Protein AF-A0A3L7ML75-F1 (afdb_monomer)

Nearest PDB structures (foldseek):
  8wd9-assembly1_B  TM=5.661E-01  e=1.229E-02  Mycobacterium tuberculosis H37Rv
  8wda-assemb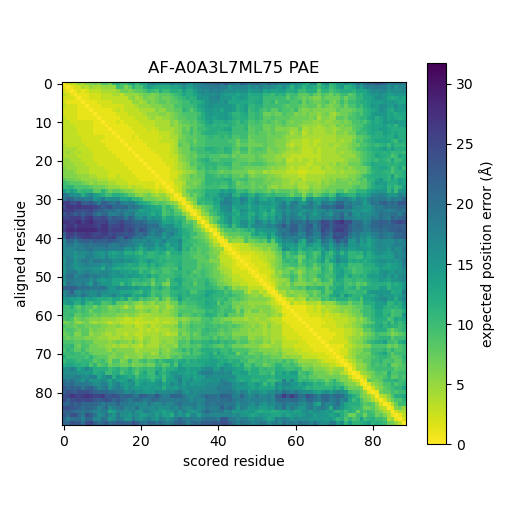ly1_B  TM=5.994E-01  e=8.320E-02  Mycobacterium tuberculosis H37Rv

Foldseek 3Di:
DVVVVVVVVVVVVVVVVVVLVVVLVVLVPPPQPPQNPPDNDDPVVVVVVCVVLVVVPPPVVNSVVCVVCVVVVQQDADPVDRPDGPSRD

Solvent-accessible surface area (backbone atoms only — not comparable to full-atom values): 5367 Å² total; per-residue (Å²): 108,69,72,57,51,53,52,50,52,52,51,51,51,53,52,53,50,49,53,50,52,50,52,53,52,50,67,67,65,48,93,63,55,101,61,66,54,96,67,69,62,57,74,68,56,42,52,52,48,31,60,74,69,42,67,81,49,59,69,67,59,45,50,55,50,50,50,53,31,48,76,72,64,48,69,47,72,30,94,88,42,93,90,41,43,51,80,79,107

Radius of gyration: 16.74 Å; Cα contacts (8 Å, |Δi|>4): 33; chains: 1; bounding box: 41×26×49 Å

Sequence (89 aa):
MMKFIVRRIAWLAIMLWTVFTISFFLMRAVPGGPFSSERQPPPEVRKAIERRYQLDAPLWRQYFTEMGRLSRGELGQSFRMADYTVAEV

Structure (mmCIF, N/CA/C/O backbone):
data_AF-A0A3L7ML75-F1
#
_entry.id   AF-A0A3L7ML75-F1
#
loop_
_atom_site.group_PDB
_atom_site.id
_atom_site.type_symbol
_atom_site.label_atom_id
_atom_site.label_alt_id
_atom_site.label_comp_id
_atom_site.label_asym_id
_atom_site.label_entity_id
_atom_site.label_seq_id
_atom_site.pdbx_PDB_ins_code
_atom_site.Cartn_x
_atom_site.Cartn_y
_atom_site.Cartn_z
_atom_site.occupancy
_atom_site.B_iso_or_equiv
_atom_site.auth_seq_id
_atom_site.auth_comp_id
_atom_site.auth_asym_id
_atom_site.auth_atom_id
_atom_site.pdbx_PDB_model_num
ATOM 1 N N . MET A 1 1 ? -16.546 3.292 27.076 1.00 82.88 1 MET A N 1
ATOM 2 C CA . MET A 1 1 ? -15.351 2.504 26.689 1.00 82.88 1 MET A CA 1
ATOM 3 C C . MET A 1 1 ? -15.390 1.978 25.254 1.00 82.88 1 MET A C 1
ATOM 5 O O . MET A 1 1 ? -14.440 2.237 24.529 1.00 82.88 1 MET A O 1
ATOM 9 N N . MET A 1 2 ? -16.477 1.356 24.777 1.00 86.06 2 MET A N 1
ATOM 10 C CA . MET A 1 2 ? -16.560 0.826 23.398 1.00 86.06 2 MET A CA 1
ATOM 11 C C . MET A 1 2 ? -16.292 1.873 22.296 1.00 86.06 2 MET A C 1
ATOM 13 O O . MET A 1 2 ? -15.478 1.646 21.408 1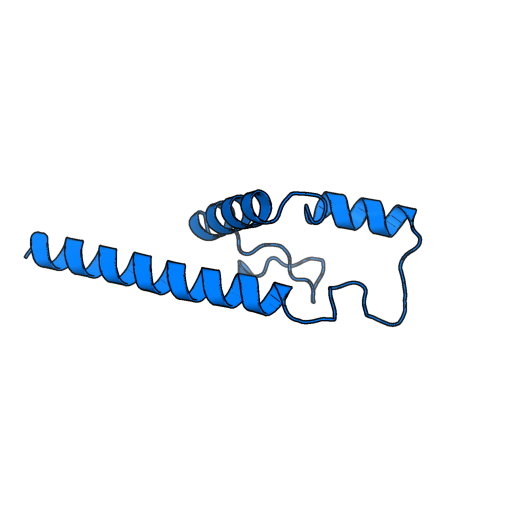.00 86.06 2 MET A O 1
ATOM 17 N N . LYS A 1 3 ? -16.872 3.078 22.413 1.00 90.50 3 LYS A N 1
ATOM 18 C CA . LYS A 1 3 ? -16.640 4.200 21.476 1.00 90.50 3 LYS A CA 1
ATOM 19 C C . LYS A 1 3 ? -15.170 4.650 21.425 1.00 90.50 3 LYS A C 1
ATOM 21 O O . LYS A 1 3 ? -14.680 5.055 20.377 1.00 90.50 3 LYS A O 1
ATOM 26 N N . PHE A 1 4 ? -14.458 4.551 22.551 1.00 90.19 4 PHE A N 1
ATOM 27 C CA . PHE A 1 4 ? -13.030 4.863 22.636 1.00 90.19 4 PHE A CA 1
ATOM 28 C C . PHE A 1 4 ? -12.177 3.778 21.967 1.00 90.19 4 PHE A C 1
ATOM 30 O O . PHE A 1 4 ? -11.273 4.115 21.209 1.00 90.19 4 PHE A O 1
ATOM 37 N N . ILE A 1 5 ? -12.501 2.498 22.188 1.00 92.69 5 ILE A N 1
ATOM 38 C CA . ILE A 1 5 ? -11.810 1.360 21.562 1.00 92.69 5 ILE A CA 1
ATOM 39 C C . ILE A 1 5 ? -11.978 1.401 20.041 1.00 92.69 5 ILE A C 1
ATOM 41 O O . ILE A 1 5 ? -10.982 1.360 19.327 1.00 92.69 5 ILE A O 1
ATOM 45 N N . VAL A 1 6 ? -13.205 1.577 19.541 1.00 94.12 6 VAL A N 1
ATOM 46 C CA . VAL A 1 6 ? -13.477 1.679 18.096 1.00 94.12 6 VAL A CA 1
ATOM 47 C C . VAL A 1 6 ? -12.720 2.854 17.478 1.00 94.12 6 VAL A C 1
ATOM 49 O O . VAL A 1 6 ? -12.052 2.688 16.462 1.00 94.12 6 VAL A O 1
ATOM 52 N N . ARG A 1 7 ? -12.745 4.029 18.124 1.00 93.81 7 ARG A N 1
ATOM 53 C CA . ARG A 1 7 ? -11.979 5.195 17.662 1.00 93.81 7 ARG A CA 1
ATOM 54 C C . ARG A 1 7 ? -10.478 4.901 17.618 1.00 93.81 7 ARG A C 1
ATOM 56 O O . ARG A 1 7 ? -9.809 5.310 16.679 1.00 93.81 7 ARG A O 1
ATOM 63 N N . ARG A 1 8 ? -9.946 4.196 18.618 1.00 93.19 8 ARG A N 1
ATOM 64 C CA . ARG A 1 8 ? -8.523 3.844 18.691 1.00 93.19 8 ARG A CA 1
ATOM 65 C C . ARG A 1 8 ? -8.121 2.850 17.601 1.00 93.19 8 ARG A C 1
ATOM 67 O O . ARG A 1 8 ? -7.095 3.058 16.966 1.00 93.19 8 ARG A O 1
ATOM 74 N N . ILE A 1 9 ? -8.935 1.826 17.348 1.00 94.06 9 ILE A N 1
ATOM 75 C CA . ILE A 1 9 ? -8.708 0.857 16.264 1.00 94.06 9 ILE A CA 1
ATOM 76 C C . ILE A 1 9 ? -8.784 1.552 14.899 1.00 94.06 9 ILE A C 1
ATOM 78 O O . ILE A 1 9 ? -7.924 1.316 14.058 1.00 94.06 9 ILE A O 1
ATOM 82 N N . ALA A 1 10 ? -9.744 2.459 14.697 1.00 93.25 10 ALA A N 1
ATOM 83 C CA . ALA A 1 10 ? -9.845 3.232 13.460 1.00 93.25 10 ALA A CA 1
ATOM 84 C C . ALA A 1 10 ? -8.594 4.094 13.214 1.00 93.25 10 ALA A C 1
ATOM 86 O O . ALA A 1 10 ? -8.052 4.085 12.112 1.00 93.25 10 ALA A O 1
ATOM 87 N N . TRP A 1 11 ? -8.084 4.778 14.245 1.00 93.50 11 TRP A N 1
ATOM 88 C CA . TRP A 1 11 ? -6.832 5.535 14.139 1.00 93.50 11 TRP A CA 1
ATOM 89 C C . TRP A 1 11 ? -5.627 4.650 13.818 1.00 93.50 11 TRP A C 1
ATOM 91 O O . TRP A 1 11 ? -4.815 5.025 12.977 1.00 93.50 11 TRP A O 1
ATOM 101 N N . LEU A 1 12 ? -5.523 3.473 14.441 1.00 91.75 12 LEU A N 1
ATOM 102 C CA . LEU A 1 12 ? -4.459 2.512 14.137 1.00 91.75 12 LEU A CA 1
ATOM 103 C C . LEU A 1 12 ? -4.545 2.013 12.692 1.00 91.75 12 LEU A C 1
ATOM 105 O O . LEU A 1 12 ? -3.527 1.978 12.007 1.00 91.75 12 LEU A O 1
ATOM 109 N N . ALA A 1 13 ? -5.745 1.683 12.211 1.00 90.38 13 ALA A N 1
ATOM 110 C CA . ALA A 1 13 ? -5.953 1.255 10.832 1.00 90.38 13 ALA A CA 1
ATOM 111 C C . ALA A 1 13 ? -5.541 2.348 9.836 1.00 90.38 13 ALA A C 1
ATOM 113 O O . ALA A 1 13 ? -4.807 2.065 8.894 1.00 90.38 13 ALA A O 1
ATOM 114 N N . ILE A 1 14 ? -5.939 3.604 10.076 1.00 92.06 14 ILE A N 1
ATOM 115 C CA . ILE A 1 14 ? -5.554 4.746 9.231 1.00 92.06 14 ILE A CA 1
ATOM 116 C C . ILE A 1 14 ? -4.038 4.967 9.265 1.00 92.06 14 ILE A C 1
ATOM 118 O O . ILE A 1 14 ? -3.429 5.192 8.222 1.00 92.06 14 ILE A O 1
ATOM 122 N N . MET A 1 15 ? -3.413 4.881 10.441 1.00 92.31 15 MET A N 1
ATOM 123 C CA . MET A 1 15 ? -1.964 5.030 10.593 1.00 92.31 15 MET A CA 1
ATOM 124 C C . MET A 1 15 ? -1.203 3.960 9.802 1.00 92.31 15 MET A C 1
ATOM 126 O O . MET A 1 15 ? -0.338 4.298 8.997 1.00 92.31 15 MET A O 1
ATOM 130 N N . LEU A 1 16 ? -1.550 2.682 9.986 1.00 88.00 16 LEU A N 1
ATOM 131 C CA . LEU A 1 16 ? -0.934 1.566 9.263 1.00 88.00 16 LEU A CA 1
ATOM 132 C C . LEU A 1 16 ? -1.159 1.685 7.755 1.00 88.00 16 LEU A C 1
ATOM 134 O O . LEU A 1 16 ? -0.222 1.515 6.979 1.00 88.00 16 LEU A O 1
ATOM 138 N N . TRP A 1 17 ? -2.375 2.045 7.345 1.00 88.44 17 TRP A N 1
ATOM 139 C CA . TRP A 1 17 ? -2.716 2.285 5.947 1.00 88.44 17 TRP A CA 1
ATOM 140 C C . TRP A 1 17 ? -1.883 3.419 5.337 1.00 88.44 17 TRP A C 1
ATOM 142 O O . TRP A 1 17 ? -1.385 3.293 4.219 1.00 88.44 17 TRP A O 1
ATOM 152 N N . THR A 1 18 ? -1.667 4.500 6.087 1.00 91.06 18 THR A N 1
ATOM 153 C CA . THR A 1 18 ? -0.865 5.652 5.653 1.00 91.06 18 THR A CA 1
ATOM 154 C C . THR A 1 18 ? 0.598 5.259 5.485 1.00 91.06 18 THR A C 1
ATOM 156 O O . THR A 1 18 ? 1.179 5.503 4.431 1.00 91.06 18 THR A O 1
ATOM 159 N N . VAL A 1 19 ? 1.180 4.590 6.484 1.00 90.00 19 VAL A N 1
ATOM 160 C CA . VAL A 1 19 ? 2.567 4.106 6.433 1.00 90.00 19 VAL A CA 1
ATOM 161 C C . VAL A 1 19 ? 2.760 3.125 5.279 1.00 90.00 19 VAL A C 1
ATOM 163 O O . VAL A 1 19 ? 3.702 3.279 4.509 1.00 90.00 19 VAL A O 1
ATOM 166 N N . PHE A 1 20 ? 1.852 2.161 5.103 1.00 86.06 20 PHE A N 1
ATOM 167 C CA . PHE A 1 20 ? 1.891 1.222 3.979 1.00 86.06 20 PHE A CA 1
ATOM 168 C C . PHE A 1 20 ? 1.835 1.946 2.632 1.00 86.06 20 PHE A C 1
ATOM 170 O O . PHE A 1 20 ? 2.636 1.667 1.745 1.00 86.06 20 PHE A O 1
ATOM 177 N N . THR A 1 21 ? 0.923 2.910 2.491 1.00 85.69 21 THR A N 1
ATOM 178 C CA . THR A 1 21 ? 0.760 3.680 1.254 1.00 85.69 21 THR A CA 1
ATOM 179 C C . THR A 1 21 ? 2.017 4.478 0.935 1.00 85.69 21 THR A C 1
ATOM 181 O O . THR A 1 21 ? 2.522 4.395 -0.182 1.00 85.69 21 THR A O 1
ATOM 184 N N . ILE A 1 22 ? 2.571 5.189 1.919 1.00 87.50 22 ILE A N 1
ATOM 185 C CA . ILE A 1 22 ? 3.821 5.938 1.759 1.00 87.50 22 ILE A CA 1
ATOM 186 C C . ILE A 1 22 ? 4.962 4.995 1.373 1.00 87.50 22 ILE A C 1
ATOM 188 O O . ILE A 1 22 ? 5.642 5.260 0.387 1.00 87.50 22 ILE A O 1
ATOM 192 N N . SER A 1 23 ? 5.147 3.880 2.083 1.00 83.81 23 SER A N 1
ATOM 193 C CA . SER A 1 23 ? 6.196 2.897 1.781 1.00 83.81 23 SER A CA 1
ATOM 194 C C . SER A 1 23 ? 6.048 2.301 0.381 1.00 83.81 23 SER A C 1
ATOM 196 O O . SER A 1 23 ? 7.038 2.177 -0.337 1.00 83.81 23 SER A O 1
ATOM 198 N N . PHE A 1 24 ? 4.820 1.984 -0.039 1.00 83.81 24 PHE A N 1
ATOM 199 C CA . PHE A 1 24 ? 4.529 1.467 -1.375 1.00 83.81 24 PHE A CA 1
ATOM 200 C C . PHE A 1 24 ? 4.920 2.471 -2.462 1.00 83.81 24 PHE A C 1
ATOM 202 O O . PHE A 1 24 ? 5.616 2.111 -3.410 1.00 83.81 24 PHE A O 1
ATOM 209 N N . PHE A 1 25 ? 4.512 3.736 -2.322 1.00 82.81 25 PHE A N 1
ATOM 210 C CA . PHE A 1 25 ? 4.894 4.778 -3.274 1.00 82.81 25 PHE A CA 1
ATOM 211 C C . PHE A 1 25 ? 6.393 5.065 -3.235 1.00 82.81 25 PHE A C 1
ATOM 213 O O . PHE A 1 25 ? 6.990 5.240 -4.292 1.00 82.81 25 PHE A O 1
ATOM 220 N N . LEU A 1 26 ? 7.012 5.056 -2.053 1.00 82.00 26 LEU A N 1
ATOM 221 C CA . LEU A 1 26 ? 8.445 5.276 -1.889 1.00 82.00 26 LEU A CA 1
ATOM 222 C C . LEU A 1 26 ? 9.253 4.196 -2.614 1.00 82.00 26 LEU A C 1
ATOM 224 O O . LEU A 1 26 ? 10.095 4.535 -3.437 1.00 82.00 26 LEU A O 1
ATOM 228 N N . MET A 1 27 ? 8.945 2.912 -2.396 1.00 75.19 27 MET A N 1
ATOM 229 C CA . MET A 1 27 ? 9.595 1.796 -3.103 1.00 75.19 27 MET A CA 1
ATOM 230 C C . MET A 1 27 ? 9.444 1.898 -4.623 1.00 75.19 27 MET A C 1
ATOM 232 O O . MET A 1 27 ? 10.326 1.479 -5.366 1.00 75.19 27 MET A O 1
ATOM 236 N N . ARG A 1 28 ? 8.334 2.471 -5.092 1.00 73.62 28 ARG A N 1
ATOM 237 C CA . ARG A 1 28 ? 8.030 2.631 -6.515 1.00 73.62 28 ARG A CA 1
ATOM 238 C C . ARG A 1 28 ? 8.650 3.872 -7.147 1.00 73.62 28 ARG A C 1
ATOM 240 O O . ARG A 1 28 ? 8.854 3.899 -8.356 1.00 73.62 28 ARG A O 1
ATOM 247 N N . ALA A 1 29 ? 8.910 4.887 -6.330 1.00 74.38 29 ALA A N 1
ATOM 248 C CA . ALA A 1 29 ? 9.567 6.124 -6.717 1.00 74.38 29 ALA A CA 1
ATOM 249 C C . ALA A 1 29 ? 11.089 5.965 -6.805 1.00 74.38 29 ALA A C 1
ATOM 251 O O . ALA A 1 29 ? 11.725 6.775 -7.473 1.00 74.38 29 ALA A O 1
ATOM 252 N N . VAL A 1 30 ? 11.672 4.938 -6.169 1.00 68.56 30 VAL A N 1
ATOM 253 C CA . VAL A 1 30 ? 13.101 4.626 -6.305 1.00 68.56 30 VAL A CA 1
ATOM 254 C C . VAL A 1 30 ? 13.402 4.269 -7.771 1.00 68.56 30 VAL A C 1
ATOM 256 O O . VAL A 1 30 ? 12.924 3.241 -8.265 1.00 68.56 30 VAL A O 1
ATOM 259 N N . PRO A 1 31 ? 14.203 5.086 -8.486 1.00 52.91 31 PRO A N 1
ATOM 260 C CA . PRO A 1 31 ? 14.584 4.829 -9.868 1.00 52.91 31 PRO A CA 1
ATOM 261 C C . PRO A 1 31 ? 15.676 3.753 -9.878 1.00 52.91 31 PRO A C 1
ATOM 263 O O . PRO A 1 31 ? 16.867 4.039 -9.890 1.00 52.91 31 PRO A O 1
ATOM 266 N N . GLY A 1 32 ? 15.263 2.494 -9.781 1.00 53.16 32 GLY A N 1
ATOM 267 C CA . GLY A 1 32 ? 16.183 1.369 -9.619 1.00 53.16 32 GLY A CA 1
ATOM 268 C C . GLY A 1 32 ? 15.449 0.074 -9.315 1.00 53.16 32 GLY A C 1
ATOM 269 O O . GLY A 1 32 ? 15.802 -0.623 -8.372 1.00 53.16 32 GLY A O 1
ATOM 270 N N . GLY A 1 33 ? 14.369 -0.203 -10.057 1.00 57.16 33 GLY A N 1
ATOM 271 C CA . GLY A 1 33 ? 13.557 -1.406 -9.862 1.00 57.16 33 GLY A CA 1
ATOM 272 C C . GLY A 1 33 ? 14.401 -2.692 -9.857 1.00 57.16 33 GLY A C 1
ATOM 273 O O . GLY A 1 33 ? 15.549 -2.666 -10.282 1.00 57.16 33 GLY A O 1
ATOM 274 N N . PRO A 1 34 ? 13.845 -3.847 -9.455 1.00 52.09 34 PRO A N 1
ATOM 275 C CA . PRO A 1 34 ? 14.578 -5.105 -9.208 1.00 52.09 34 PRO A CA 1
ATOM 276 C C . PRO A 1 34 ? 15.391 -5.674 -10.396 1.00 52.09 34 PRO A C 1
ATOM 278 O O . PRO A 1 34 ? 16.036 -6.709 -10.269 1.00 52.09 34 PRO A O 1
ATOM 281 N N . PHE A 1 35 ? 15.380 -4.998 -11.545 1.00 53.34 35 PHE A N 1
ATOM 282 C CA . PHE A 1 35 ? 16.128 -5.300 -12.763 1.00 53.34 35 PHE A CA 1
ATOM 283 C C . PHE A 1 35 ? 17.243 -4.293 -13.083 1.00 53.34 35 PHE A C 1
ATOM 285 O O . PHE A 1 35 ? 17.841 -4.382 -14.150 1.00 53.34 35 PHE A O 1
ATOM 292 N N . SER A 1 36 ? 17.506 -3.313 -12.213 1.00 52.34 36 SER A N 1
ATOM 293 C CA . SER A 1 36 ? 18.593 -2.345 -12.398 1.00 52.34 36 SER A CA 1
ATOM 294 C C . SER A 1 36 ? 19.963 -2.888 -11.983 1.00 52.34 36 SER A C 1
ATOM 296 O O . SER A 1 36 ? 20.958 -2.185 -12.131 1.00 52.34 36 SER A O 1
ATOM 298 N N . SER A 1 37 ? 20.042 -4.122 -11.473 1.00 54.25 37 SER A N 1
ATOM 299 C CA . SER A 1 37 ? 21.318 -4.832 -11.359 1.00 54.25 37 SER A CA 1
ATOM 300 C C . SER A 1 37 ? 21.886 -5.096 -12.755 1.00 54.25 37 SER A C 1
ATOM 302 O O . SER A 1 37 ? 21.145 -5.454 -13.664 1.00 54.25 37 SER A O 1
ATOM 304 N N . GLU A 1 38 ? 23.204 -4.964 -12.909 1.00 50.31 38 GLU A N 1
ATOM 305 C CA . GLU A 1 38 ? 24.014 -5.062 -14.145 1.00 50.31 38 GLU A CA 1
ATOM 306 C C . GLU A 1 38 ? 23.764 -6.284 -15.059 1.00 50.31 38 GLU A C 1
ATOM 308 O O . GLU A 1 38 ? 24.329 -6.375 -16.147 1.00 50.31 38 GLU A O 1
ATOM 313 N N . ARG A 1 39 ? 22.901 -7.226 -14.668 1.00 53.53 39 ARG A N 1
ATOM 314 C CA . ARG A 1 39 ? 22.410 -8.325 -15.501 1.00 53.53 39 ARG A CA 1
ATOM 315 C C . ARG A 1 39 ? 20.954 -8.080 -15.870 1.00 53.53 39 ARG A C 1
ATOM 317 O O . ARG A 1 39 ? 20.055 -8.545 -15.174 1.00 53.53 39 ARG A O 1
ATOM 324 N N . GLN A 1 40 ? 20.727 -7.400 -16.992 1.00 56.22 40 GLN A N 1
ATOM 325 C CA . GLN A 1 40 ? 19.406 -7.387 -17.616 1.00 56.22 40 GLN A CA 1
ATOM 326 C C . GLN A 1 40 ? 19.035 -8.835 -17.973 1.00 56.22 40 GLN A C 1
ATOM 328 O O . GLN A 1 40 ? 19.732 -9.455 -18.782 1.00 56.22 40 GLN A O 1
ATOM 333 N N . PRO A 1 41 ? 17.983 -9.411 -17.364 1.00 60.38 41 PRO A N 1
ATOM 334 C CA . PRO A 1 41 ? 17.552 -10.742 -17.738 1.00 60.38 41 PRO A CA 1
ATOM 335 C C . PRO A 1 41 ? 17.110 -10.737 -19.209 1.00 60.38 41 PRO A C 1
ATOM 337 O O . PRO A 1 41 ? 16.585 -9.722 -19.682 1.00 60.38 41 PRO A O 1
ATOM 340 N N . PRO A 1 42 ? 17.276 -11.857 -19.937 1.00 68.94 42 PRO A N 1
ATOM 341 C CA . PRO A 1 42 ? 16.742 -12.004 -21.285 1.00 68.94 42 PRO A CA 1
ATOM 342 C C . PRO A 1 42 ? 15.270 -11.560 -21.344 1.00 68.94 42 PRO A C 1
ATOM 344 O O . PRO A 1 42 ? 14.532 -11.773 -20.376 1.00 68.94 42 PRO A O 1
ATOM 347 N N . PRO A 1 43 ? 14.802 -10.969 -22.456 1.00 66.94 43 PRO A N 1
ATOM 348 C CA . PRO A 1 43 ? 13.466 -10.370 -22.549 1.00 66.94 43 PRO A CA 1
ATOM 349 C C . PRO A 1 43 ? 12.323 -11.347 -22.219 1.00 66.94 43 PRO A C 1
ATOM 351 O O . PRO A 1 43 ? 11.270 -10.932 -21.736 1.00 66.94 43 PRO A O 1
ATOM 354 N N . GLU A 1 44 ? 12.533 -12.649 -22.421 1.00 67.06 44 GLU A N 1
ATOM 355 C CA . GLU A 1 44 ? 11.593 -13.708 -22.035 1.00 67.06 44 GLU A CA 1
ATOM 356 C C . GLU A 1 44 ? 11.499 -13.891 -20.515 1.00 67.06 44 GLU A C 1
ATOM 358 O O . GLU A 1 44 ? 10.404 -13.982 -19.957 1.00 67.06 44 GLU A O 1
ATOM 363 N N . VAL A 1 45 ? 12.645 -13.873 -19.832 1.00 65.50 45 VAL A N 1
ATOM 364 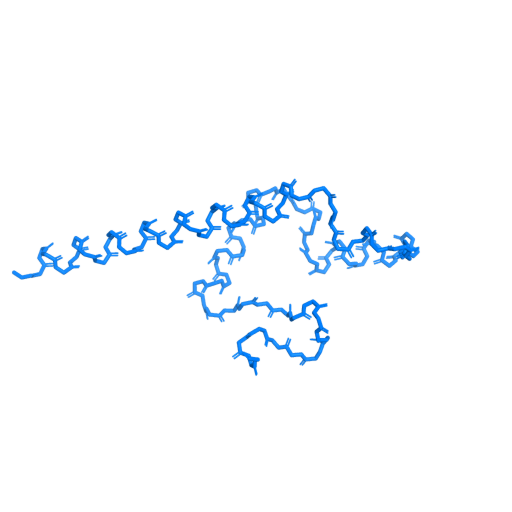C CA . VAL A 1 45 ? 12.740 -13.971 -18.371 1.00 65.50 45 VAL A CA 1
ATOM 365 C C . VAL A 1 45 ? 12.172 -12.711 -17.727 1.00 65.50 45 VAL A C 1
ATOM 367 O O . VAL A 1 45 ? 11.440 -12.797 -16.746 1.00 65.50 45 VAL A O 1
ATOM 370 N N . ARG A 1 46 ? 12.414 -11.540 -18.325 1.00 66.69 46 ARG A N 1
ATOM 371 C CA . ARG A 1 46 ? 11.820 -10.277 -17.880 1.00 66.69 46 ARG A CA 1
ATOM 372 C C . ARG A 1 46 ? 10.289 -10.329 -17.899 1.00 66.69 46 ARG A C 1
ATOM 374 O O . ARG A 1 46 ? 9.683 -10.056 -16.871 1.00 66.69 46 ARG A O 1
ATOM 381 N N . LYS A 1 47 ? 9.674 -10.791 -18.994 1.00 65.12 47 LYS A N 1
ATOM 382 C CA . LYS A 1 47 ? 8.211 -10.975 -19.080 1.00 65.12 47 LYS A CA 1
ATOM 383 C C . LYS A 1 47 ? 7.682 -12.013 -18.089 1.00 65.12 47 LYS A C 1
ATOM 385 O O . LYS A 1 47 ? 6.591 -11.856 -17.548 1.00 65.12 47 LYS A O 1
ATOM 390 N N . ALA A 1 48 ? 8.433 -13.087 -17.843 1.00 66.50 48 ALA A N 1
ATOM 391 C CA . ALA A 1 48 ? 8.056 -14.087 -16.847 1.00 66.50 48 ALA A CA 1
ATOM 392 C C . ALA A 1 48 ? 8.058 -13.501 -15.423 1.00 66.50 48 ALA A C 1
ATOM 394 O O . ALA A 1 48 ? 7.145 -13.775 -14.643 1.00 66.50 48 ALA A O 1
ATOM 395 N N . ILE A 1 49 ? 9.043 -12.657 -15.100 1.00 66.00 49 ILE A N 1
ATOM 396 C CA . ILE A 1 49 ? 9.143 -11.976 -13.805 1.00 66.00 49 ILE A CA 1
ATOM 397 C C . ILE A 1 49 ? 8.083 -10.869 -13.698 1.00 66.00 49 ILE A C 1
ATOM 399 O O . ILE A 1 49 ? 7.393 -10.793 -12.685 1.00 66.00 49 ILE A O 1
ATOM 403 N N . GLU A 1 50 ? 7.867 -10.071 -14.746 1.00 67.88 50 GLU A N 1
ATOM 404 C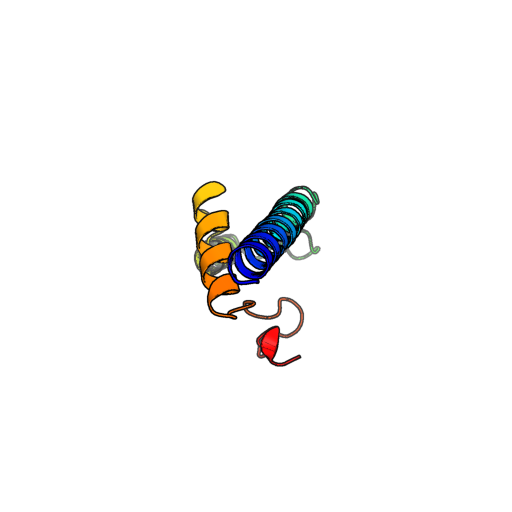 CA . GLU A 1 50 ? 6.825 -9.036 -14.790 1.00 67.88 50 GLU A CA 1
ATOM 405 C C . GLU A 1 50 ? 5.429 -9.625 -14.541 1.00 67.88 50 GLU A C 1
ATOM 407 O O . GLU A 1 50 ? 4.678 -9.106 -13.711 1.00 67.88 50 GLU A O 1
ATOM 412 N N . ARG A 1 51 ? 5.120 -10.785 -15.138 1.00 65.56 51 ARG A N 1
ATOM 413 C CA . ARG A 1 51 ? 3.885 -11.528 -14.843 1.00 65.56 51 ARG A CA 1
ATOM 414 C C . ARG A 1 51 ? 3.849 -12.091 -13.426 1.00 65.56 51 ARG A C 1
ATOM 416 O O . ARG A 1 51 ? 2.817 -11.987 -12.764 1.00 65.56 51 ARG A O 1
ATOM 423 N N . ARG A 1 52 ? 4.945 -12.695 -12.950 1.00 65.19 52 ARG A N 1
ATOM 424 C CA . ARG A 1 52 ? 5.000 -13.345 -11.626 1.00 65.19 52 ARG A CA 1
ATOM 425 C C . ARG A 1 52 ? 4.850 -12.345 -10.478 1.00 65.19 52 ARG A C 1
ATOM 427 O O . ARG A 1 52 ? 4.180 -12.656 -9.498 1.00 65.19 52 ARG A O 1
ATOM 434 N N . TYR A 1 53 ? 5.399 -11.143 -10.633 1.00 63.28 53 TYR A N 1
ATOM 435 C CA . TYR A 1 53 ? 5.287 -10.043 -9.668 1.00 63.28 53 TYR A CA 1
ATOM 436 C C . TYR A 1 53 ? 4.162 -9.051 -9.998 1.00 63.28 53 TYR A C 1
ATOM 438 O O . TYR A 1 53 ? 4.042 -8.020 -9.344 1.00 63.28 53 TYR A O 1
ATOM 446 N N . GLN A 1 54 ? 3.325 -9.351 -10.999 1.00 65.25 54 GLN A N 1
ATOM 447 C CA . GLN A 1 54 ? 2.223 -8.494 -11.458 1.00 65.25 54 GLN A CA 1
ATOM 448 C C . GLN A 1 54 ? 2.650 -7.058 -11.805 1.00 65.25 54 GLN A C 1
ATOM 450 O O . GLN A 1 54 ? 1.833 -6.138 -11.757 1.00 65.25 54 GLN A O 1
ATOM 455 N N . LEU A 1 55 ? 3.913 -6.860 -12.189 1.00 65.31 55 LEU A N 1
ATOM 456 C CA . LEU A 1 55 ? 4.469 -5.560 -12.562 1.00 65.31 55 LEU A CA 1
ATOM 457 C C . LEU A 1 55 ? 3.783 -4.987 -13.815 1.00 65.31 55 LEU A C 1
ATOM 459 O O . LEU A 1 55 ? 3.724 -3.768 -13.946 1.00 65.31 55 LEU A O 1
ATOM 463 N N . ASP A 1 56 ? 3.181 -5.850 -14.644 1.00 67.44 56 ASP A N 1
ATOM 464 C CA . ASP A 1 56 ? 2.362 -5.499 -15.817 1.00 67.44 56 ASP A CA 1
ATOM 465 C C . ASP A 1 56 ? 0.966 -4.934 -15.476 1.00 67.44 56 ASP A C 1
ATOM 467 O O . ASP A 1 56 ? 0.268 -4.410 -16.344 1.00 67.44 56 ASP A O 1
ATOM 471 N N . ALA A 1 57 ? 0.503 -5.060 -14.227 1.00 71.56 57 ALA A N 1
ATOM 472 C CA . ALA A 1 57 ? -0.815 -4.573 -13.827 1.00 71.56 57 ALA A CA 1
ATOM 473 C C . ALA A 1 57 ? -0.795 -3.060 -13.529 1.00 71.56 57 ALA A C 1
ATOM 475 O O . ALA A 1 57 ? 0.215 -2.538 -13.058 1.00 71.56 57 ALA A O 1
ATOM 476 N N . PRO A 1 58 ? -1.911 -2.330 -13.710 1.00 80.81 58 PRO A N 1
ATOM 477 C CA . PRO A 1 58 ? -1.966 -0.919 -13.340 1.00 80.81 58 PRO A CA 1
ATOM 478 C C . PRO A 1 58 ? -1.730 -0.718 -11.831 1.00 80.81 58 PRO A C 1
ATOM 480 O O . PRO A 1 58 ? -2.119 -1.557 -11.015 1.00 80.81 58 PRO A O 1
ATOM 483 N N . LEU A 1 59 ? -1.112 0.415 -11.462 1.00 76.44 59 LEU A N 1
ATOM 484 C CA . LEU A 1 59 ? -0.651 0.737 -10.096 1.00 76.44 59 LEU A CA 1
ATOM 485 C C . LEU A 1 59 ? -1.699 0.452 -9.011 1.00 76.44 59 LEU A C 1
ATOM 487 O O . LEU A 1 59 ? -1.388 -0.143 -7.982 1.00 76.44 59 LEU A O 1
ATOM 491 N N . TRP A 1 60 ? -2.949 0.849 -9.261 1.00 77.12 60 TRP A N 1
ATOM 492 C CA . TRP A 1 60 ? -4.061 0.663 -8.330 1.00 77.12 60 TRP A CA 1
ATOM 493 C C . TRP A 1 60 ? -4.339 -0.819 -8.059 1.00 77.12 60 TRP A C 1
ATOM 495 O O . TRP A 1 60 ? -4.562 -1.207 -6.916 1.00 77.12 60 TRP A O 1
ATOM 505 N N . ARG A 1 61 ? -4.264 -1.675 -9.085 1.00 81.88 61 ARG A N 1
ATOM 506 C CA . ARG A 1 61 ? -4.494 -3.116 -8.941 1.00 81.88 61 ARG A CA 1
ATOM 507 C C . ARG A 1 61 ? -3.385 -3.763 -8.123 1.00 81.88 61 ARG A C 1
ATOM 509 O O . ARG A 1 61 ? -3.683 -4.599 -7.274 1.00 81.88 61 ARG A O 1
ATOM 516 N N . GLN A 1 62 ? -2.137 -3.348 -8.340 1.00 80.56 62 GLN A N 1
ATOM 517 C CA . GLN A 1 62 ? -1.009 -3.807 -7.527 1.00 80.56 62 GLN A CA 1
ATOM 518 C C . GLN A 1 62 ? -1.182 -3.372 -6.071 1.00 80.56 62 GLN A C 1
ATOM 520 O O . GLN A 1 62 ? -1.092 -4.200 -5.177 1.00 80.56 62 GLN A O 1
ATOM 525 N N . TYR A 1 63 ? -1.556 -2.115 -5.834 1.00 82.88 63 TYR A N 1
ATOM 526 C CA . TYR A 1 63 ? -1.806 -1.600 -4.492 1.00 82.88 63 TYR A CA 1
ATOM 527 C C . TYR A 1 63 ? -2.884 -2.391 -3.730 1.00 82.88 63 TYR A C 1
ATOM 529 O O . TYR A 1 63 ? -2.629 -2.862 -2.625 1.00 82.88 63 TYR A O 1
ATOM 537 N N . PHE A 1 64 ? -4.069 -2.598 -4.319 1.00 84.12 64 PHE A N 1
ATOM 538 C CA . PHE A 1 64 ? -5.142 -3.356 -3.657 1.00 84.12 64 PHE A CA 1
ATOM 539 C C . PHE A 1 64 ? -4.797 -4.838 -3.474 1.00 84.12 64 PHE A C 1
ATOM 541 O O . PHE A 1 64 ? -5.191 -5.440 -2.475 1.00 84.12 64 PHE A O 1
ATOM 548 N N . THR A 1 65 ? -4.052 -5.427 -4.413 1.00 82.94 65 THR A N 1
ATOM 549 C CA . THR A 1 65 ? -3.607 -6.822 -4.310 1.00 82.94 65 THR A CA 1
ATOM 550 C C . THR A 1 65 ? -2.606 -6.993 -3.168 1.00 82.94 65 THR A C 1
ATOM 552 O O . THR A 1 65 ? -2.792 -7.882 -2.339 1.00 82.94 65 THR A O 1
ATOM 555 N N . GLU A 1 66 ? -1.598 -6.121 -3.081 1.00 81.31 66 GLU A N 1
ATOM 556 C CA . G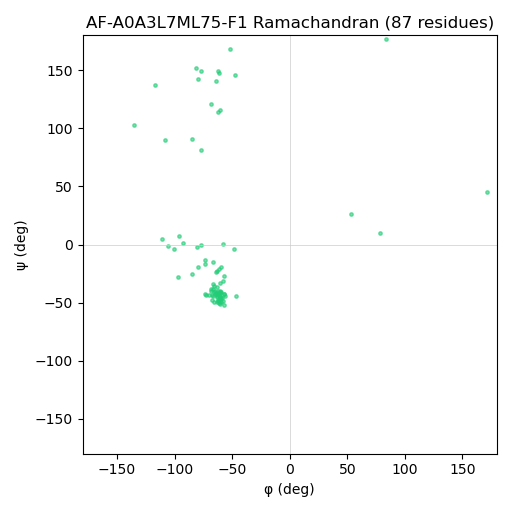LU A 1 66 ? -0.607 -6.125 -1.998 1.00 81.31 66 GLU A CA 1
ATOM 557 C C . GLU A 1 66 ? -1.248 -5.800 -0.646 1.00 81.31 66 GLU A C 1
ATOM 559 O O . GLU A 1 66 ? -1.005 -6.498 0.333 1.00 81.31 66 GLU A O 1
ATOM 564 N N . MET A 1 67 ? -2.153 -4.818 -0.586 1.00 83.31 67 MET A N 1
ATOM 565 C CA . MET A 1 67 ? -2.896 -4.501 0.637 1.00 83.31 67 MET A CA 1
ATOM 566 C C . MET A 1 67 ? -3.738 -5.695 1.114 1.00 83.31 67 MET A C 1
ATOM 568 O O . MET A 1 67 ? -3.789 -5.980 2.310 1.00 83.31 67 MET A O 1
ATOM 572 N N . GLY A 1 68 ? -4.370 -6.430 0.192 1.00 83.38 68 GLY A N 1
ATOM 573 C CA . GLY A 1 68 ? -5.117 -7.649 0.505 1.00 83.38 68 GLY A CA 1
ATOM 574 C C . GLY A 1 68 ? -4.232 -8.791 1.016 1.00 83.38 68 GLY A C 1
ATOM 575 O O . GLY A 1 68 ? -4.622 -9.473 1.961 1.00 83.38 68 GLY A O 1
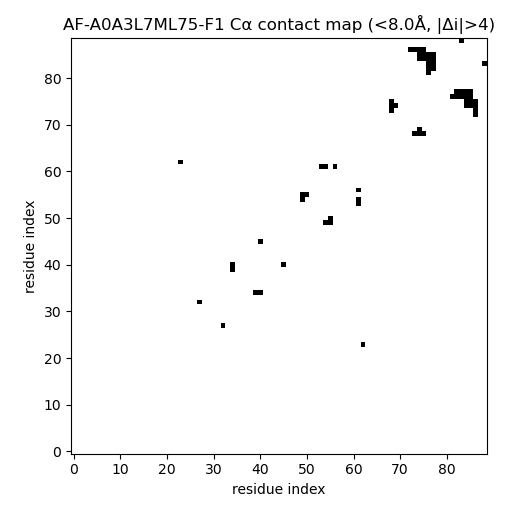ATOM 576 N N . ARG A 1 69 ? -3.045 -8.986 0.427 1.00 81.56 69 ARG A N 1
ATOM 577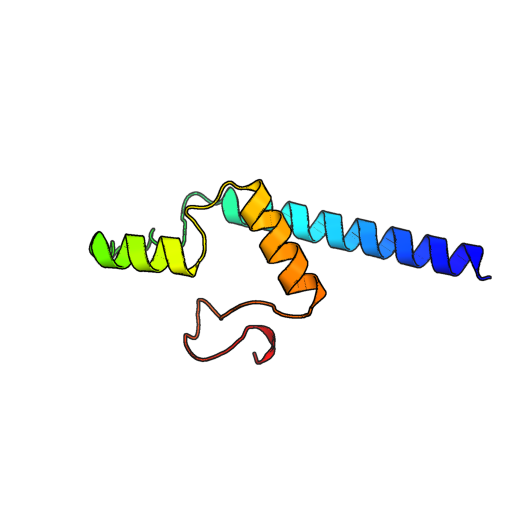 C CA . ARG A 1 69 ? -2.037 -9.951 0.906 1.00 81.56 69 ARG A CA 1
ATOM 578 C C . ARG A 1 69 ? -1.538 -9.584 2.303 1.00 81.56 69 ARG A C 1
ATOM 580 O O . ARG A 1 69 ? -1.629 -10.404 3.212 1.00 81.56 69 ARG A O 1
ATOM 587 N N . LEU A 1 70 ? -1.155 -8.323 2.512 1.00 80.12 70 LEU A N 1
ATOM 588 C CA . LEU A 1 70 ? -0.723 -7.798 3.809 1.00 80.12 70 LEU A CA 1
ATOM 589 C C . LEU A 1 70 ? -1.794 -7.993 4.894 1.00 80.12 70 LEU A C 1
ATOM 591 O O . LEU A 1 70 ? -1.490 -8.418 6.003 1.00 80.12 70 LEU A O 1
ATOM 595 N N . SER A 1 71 ? -3.063 -7.744 4.555 1.00 79.69 71 SER A N 1
ATOM 596 C CA . SER A 1 71 ? -4.202 -7.937 5.467 1.00 79.69 71 SER A CA 1
ATOM 597 C C . SER A 1 71 ? -4.406 -9.402 5.877 1.00 79.69 71 SER A C 1
ATOM 599 O O . SER A 1 71 ? -4.989 -9.665 6.924 1.00 79.69 71 SER A O 1
ATOM 601 N N . ARG A 1 72 ? -3.932 -10.356 5.064 1.00 80.75 72 ARG A N 1
ATOM 602 C CA . ARG A 1 72 ? -3.917 -11.797 5.370 1.00 80.75 72 ARG A CA 1
ATOM 603 C C . ARG A 1 72 ? -2.611 -12.262 6.026 1.00 80.75 72 ARG A C 1
ATOM 605 O O . ARG A 1 72 ? -2.475 -13.447 6.300 1.00 80.75 72 ARG A O 1
ATOM 612 N N . GLY A 1 73 ? -1.662 -11.355 6.277 1.00 75.25 73 GLY A N 1
ATOM 613 C CA . GLY A 1 73 ? -0.329 -11.683 6.792 1.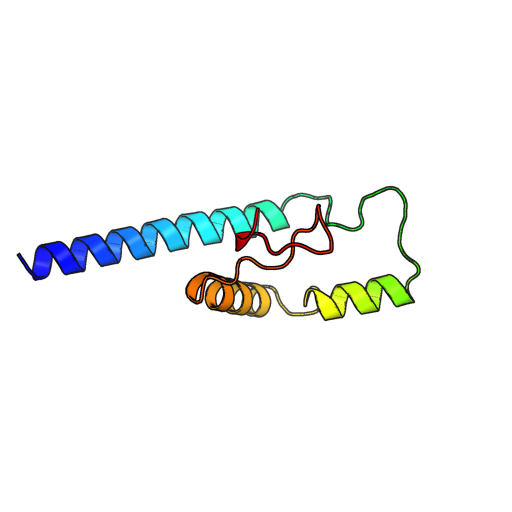00 75.25 73 GLY A CA 1
ATOM 614 C C . GLY A 1 73 ? 0.637 -12.229 5.734 1.00 75.25 73 GLY A C 1
ATOM 615 O O . GLY A 1 73 ? 1.724 -12.688 6.070 1.00 75.25 73 GLY A O 1
ATOM 616 N N . GLU A 1 74 ? 0.277 -12.173 4.451 1.00 75.56 74 GLU A N 1
ATOM 617 C CA . GLU A 1 74 ? 1.117 -12.636 3.346 1.00 75.56 74 GLU A CA 1
ATOM 618 C C . GLU A 1 74 ? 2.087 -11.516 2.936 1.00 75.56 74 GLU A C 1
ATOM 620 O O . GLU A 1 74 ? 1.773 -10.683 2.088 1.00 75.56 74 GLU A O 1
ATOM 625 N N . LEU A 1 75 ? 3.280 -11.487 3.534 1.00 68.44 75 LEU A N 1
ATOM 626 C CA . LEU A 1 75 ? 4.306 -10.462 3.270 1.00 68.44 75 LEU A CA 1
ATOM 627 C C . LEU A 1 75 ? 5.072 -10.656 1.942 1.00 68.44 75 LEU A C 1
ATOM 629 O O . LEU A 1 75 ? 5.934 -9.849 1.599 1.00 68.44 75 LEU A O 1
ATOM 633 N N . GLY A 1 76 ? 4.754 -11.708 1.183 1.00 65.25 76 GLY A N 1
ATOM 634 C CA . GLY A 1 76 ? 5.409 -12.034 -0.086 1.00 65.25 76 GLY A CA 1
ATOM 635 C C . GLY A 1 76 ? 6.715 -12.825 0.066 1.00 65.25 76 GLY A C 1
ATOM 636 O O . GLY A 1 76 ? 7.161 -13.147 1.169 1.00 65.25 76 GLY A O 1
ATOM 637 N N . GLN A 1 77 ? 7.303 -13.192 -1.076 1.00 59.19 77 GLN A N 1
ATOM 638 C CA . GLN A 1 77 ? 8.585 -13.903 -1.133 1.00 59.19 77 GLN A CA 1
ATOM 639 C C . GLN A 1 77 ? 9.748 -12.926 -0.941 1.00 59.19 77 GLN A C 1
ATOM 641 O O . GLN A 1 77 ? 9.708 -11.797 -1.434 1.00 59.19 77 GLN A O 1
ATOM 646 N N . SER A 1 78 ? 10.790 -13.359 -0.232 1.00 53.41 78 SER A N 1
ATOM 647 C CA . SER A 1 78 ? 11.988 -12.553 -0.029 1.00 53.41 78 SER A CA 1
ATOM 648 C C . SER A 1 78 ? 12.753 -12.387 -1.344 1.00 53.41 78 SER A C 1
ATOM 650 O O . SER A 1 78 ? 13.229 -13.348 -1.941 1.00 53.41 78 SER A O 1
ATOM 652 N N . PHE A 1 79 ? 12.949 -11.138 -1.774 1.00 55.75 79 PHE A N 1
ATOM 653 C CA . PHE A 1 79 ? 13.808 -10.818 -2.921 1.00 55.75 79 PHE A CA 1
ATOM 654 C C . PHE A 1 79 ? 15.296 -11.111 -2.659 1.00 55.75 79 PHE A C 1
ATOM 656 O O . PHE A 1 79 ? 16.091 -11.135 -3.595 1.00 55.75 79 PHE A O 1
ATOM 663 N N . ARG A 1 80 ? 15.684 -11.314 -1.391 1.00 46.72 80 ARG A N 1
ATOM 664 C CA . ARG A 1 80 ? 17.067 -11.595 -0.977 1.00 46.72 80 ARG A CA 1
ATOM 665 C C . ARG A 1 80 ? 17.335 -13.091 -0.802 1.00 46.72 80 ARG A C 1
ATOM 667 O O . ARG A 1 80 ? 18.475 -13.513 -0.957 1.00 46.72 80 ARG A O 1
ATOM 674 N N . MET A 1 81 ? 16.309 -13.875 -0.472 1.00 49.69 81 MET A N 1
ATOM 675 C CA . MET A 1 81 ? 16.412 -15.315 -0.237 1.00 49.69 81 MET A CA 1
ATOM 676 C C . MET A 1 81 ? 15.251 -16.021 -0.941 1.00 49.69 81 MET A C 1
ATOM 678 O O . MET A 1 81 ? 14.122 -15.984 -0.465 1.00 49.69 81 M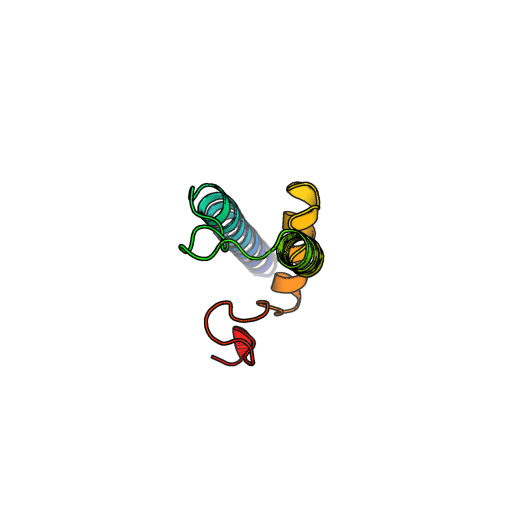ET A O 1
ATOM 682 N N . ALA A 1 82 ? 15.537 -16.639 -2.088 1.00 49.78 82 ALA A N 1
ATOM 683 C CA . ALA A 1 82 ? 14.534 -17.159 -3.021 1.00 49.78 82 ALA A CA 1
ATOM 684 C C . ALA A 1 82 ? 13.581 -18.222 -2.434 1.00 49.78 82 ALA A C 1
ATOM 686 O O . ALA A 1 82 ? 12.497 -18.416 -2.983 1.00 49.78 82 ALA A O 1
ATOM 687 N N . ASP A 1 83 ? 13.956 -18.860 -1.321 1.00 52.41 83 ASP A N 1
ATOM 688 C CA . ASP A 1 83 ? 13.204 -19.963 -0.713 1.00 52.41 83 ASP A CA 1
ATOM 689 C C . ASP A 1 83 ? 12.443 -19.580 0.568 1.00 52.41 83 ASP A C 1
ATOM 691 O O . ASP A 1 83 ? 11.747 -20.423 1.125 1.00 52.41 83 ASP A O 1
ATOM 695 N N . TYR A 1 84 ? 12.533 -18.324 1.027 1.00 50.88 84 TYR A N 1
ATOM 696 C CA . TYR A 1 84 ? 11.911 -17.891 2.284 1.00 50.88 84 TYR A CA 1
ATOM 697 C C . TYR A 1 84 ? 10.842 -16.828 2.054 1.00 50.88 84 TYR A C 1
ATOM 699 O O . TYR A 1 84 ? 11.018 -15.872 1.285 1.00 50.88 84 TYR A O 1
ATOM 707 N N . THR A 1 85 ? 9.720 -16.961 2.754 1.00 54.53 85 THR A N 1
ATOM 708 C CA . THR A 1 85 ? 8.760 -15.862 2.864 1.00 54.53 85 THR A CA 1
ATOM 709 C C . THR A 1 85 ? 9.270 -14.831 3.867 1.00 54.53 85 THR A C 1
ATOM 711 O O . THR A 1 85 ? 9.972 -15.164 4.815 1.00 54.53 85 THR A O 1
ATOM 714 N N . VAL A 1 86 ? 8.929 -13.552 3.684 1.00 58.06 86 VAL A N 1
ATOM 715 C CA . VAL A 1 86 ? 9.344 -12.493 4.632 1.00 58.06 86 VAL A CA 1
ATOM 716 C C . VAL A 1 86 ? 8.786 -12.741 6.044 1.00 58.06 86 VAL A C 1
ATOM 718 O O . VAL A 1 86 ? 9.334 -12.242 7.014 1.00 58.06 86 VAL A O 1
ATOM 721 N N . ALA A 1 87 ? 7.719 -13.533 6.170 1.00 58.91 87 ALA A N 1
ATOM 722 C CA . ALA A 1 87 ? 7.163 -13.938 7.459 1.00 58.91 87 ALA A CA 1
ATOM 723 C C . ALA A 1 87 ? 8.010 -14.994 8.203 1.00 58.91 87 ALA A C 1
ATOM 725 O O . ALA A 1 87 ? 7.805 -15.185 9.398 1.00 58.91 87 ALA A O 1
ATOM 726 N N . GLU A 1 88 ? 8.924 -15.684 7.512 1.00 51.09 88 GLU A N 1
ATOM 727 C CA . GLU A 1 88 ? 9.773 -16.755 8.060 1.00 51.09 88 GLU A CA 1
ATOM 728 C C . GLU A 1 88 ? 11.206 -16.297 8.388 1.00 51.09 88 GLU A C 1
ATOM 730 O O . GLU A 1 88 ? 11.987 -17.096 8.906 1.00 51.09 88 GLU A O 1
ATOM 735 N N . VAL A 1 89 ? 11.557 -15.040 8.083 1.00 47.31 89 VAL A N 1
ATOM 736 C CA . VAL A 1 89 ? 12.878 -14.436 8.354 1.00 47.31 89 VAL A CA 1
ATOM 737 C C . VAL A 1 89 ? 12.820 -13.508 9.560 1.00 47.31 89 VAL A C 1
ATOM 739 O O . VAL A 1 89 ? 11.831 -12.753 9.677 1.00 47.31 89 VAL A O 1
#

Mean predicted aligned error: 10.38 Å

Secondary structure (DSSP, 8-state):
-HHHHHHHHHHHHHHHHHHHHHHHHHHHHSS--TT-SS----HHHHHHHHHHTTTTS-HHHHHHHHHHHHHTT---B-SSSTT-BGGG-

pLDDT: mean 72.59, std 14.45, range [46.72, 94.12]